Protein AF-A0A938YUX3-F1 (afdb_monomer_lite)

Secondary structure (DSSP, 8-state):
----EEEEE-TTT--EEEEEPS-TT--EEESSPPPTTSEEEEEEEEEEE---TTT--EEEEEEEEE-------

pLDDT: mean 85.31, std 13.1, range [43.12, 95.06]

Sequence (73 aa):
MTKDKVKLECPQCYWMFNAAIPNSAHPVASLSKPKENSFDGSVIEEVHDCRNPKCKETFSIYWFEPIRFLDRS

Radius of gyration: 13.79 Å; chains: 1; bounding box: 30×30×35 Å

Structure (mmCIF, N/CA/C/O backbone):
data_AF-A0A938YUX3-F1
#
_entry.id   AF-A0A938YUX3-F1
#
loop_
_atom_site.group_PDB
_atom_site.id
_atom_site.type_symbol
_atom_site.label_atom_id
_atom_site.label_alt_id
_atom_site.label_comp_id
_atom_site.label_asym_id
_atom_site.label_entity_id
_atom_site.label_seq_id
_atom_site.pdbx_PDB_ins_code
_atom_site.Cartn_x
_atom_site.Cartn_y
_atom_site.Cartn_z
_atom_site.occupancy
_atom_site.B_iso_or_equiv
_atom_site.auth_seq_id
_atom_site.auth_comp_id
_atom_site.auth_asym_id
_atom_site.auth_atom_id
_atom_site.pdbx_PDB_model_num
ATOM 1 N N . MET A 1 1 ? -11.746 8.457 -16.837 1.00 43.19 1 MET A N 1
ATOM 2 C CA . MET A 1 1 ? -10.699 7.432 -16.650 1.00 43.19 1 MET A CA 1
ATOM 3 C C . MET A 1 1 ? -10.849 6.881 -15.246 1.00 43.19 1 MET A C 1
ATOM 5 O O . MET A 1 1 ? -10.670 7.627 -14.290 1.00 43.19 1 MET A O 1
ATOM 9 N N . THR A 1 2 ? -11.303 5.641 -15.110 1.00 50.69 2 THR A N 1
ATOM 10 C CA . THR A 1 2 ? -11.474 4.994 -13.806 1.00 50.69 2 THR A CA 1
ATOM 11 C C . THR A 1 2 ? -10.084 4.596 -13.325 1.00 50.69 2 THR A C 1
ATOM 13 O O . THR A 1 2 ? -9.444 3.782 -13.976 1.00 50.69 2 THR A O 1
ATOM 16 N N . LYS A 1 3 ? -9.571 5.217 -12.256 1.00 65.25 3 LYS A N 1
ATOM 17 C CA . LYS A 1 3 ? -8.336 4.736 -11.624 1.00 65.25 3 LYS A CA 1
ATOM 18 C C . LYS A 1 3 ? -8.613 3.330 -11.100 1.00 65.25 3 LYS A C 1
ATOM 20 O O . LYS A 1 3 ? -9.569 3.168 -10.333 1.00 65.25 3 LYS A O 1
ATOM 25 N N . ASP A 1 4 ? -7.824 2.352 -11.532 1.00 82.44 4 ASP A N 1
ATOM 26 C CA . ASP A 1 4 ? -7.884 1.000 -10.988 1.00 82.44 4 ASP A CA 1
ATOM 27 C C . ASP A 1 4 ? -7.700 1.048 -9.467 1.00 82.44 4 ASP A C 1
ATOM 29 O O . ASP A 1 4 ? -6.990 1.904 -8.925 1.00 82.44 4 ASP A O 1
ATOM 33 N N . LYS A 1 5 ? -8.420 0.172 -8.765 1.00 87.69 5 LYS A N 1
ATOM 34 C CA . LYS A 1 5 ? -8.425 0.116 -7.302 1.00 87.69 5 LYS A CA 1
ATOM 35 C C . LYS A 1 5 ? -8.013 -1.264 -6.842 1.00 87.69 5 LYS A C 1
ATOM 37 O O . LYS A 1 5 ? -8.489 -2.263 -7.373 1.00 87.69 5 LYS A O 1
ATOM 42 N N . VAL A 1 6 ? -7.191 -1.296 -5.805 1.00 90.12 6 VAL A N 1
ATOM 43 C CA . VAL A 1 6 ? -6.734 -2.521 -5.157 1.00 90.12 6 VAL A CA 1
ATOM 44 C C . VAL A 1 6 ? -7.363 -2.587 -3.776 1.00 90.12 6 VAL A C 1
ATOM 46 O O . VAL A 1 6 ? -7.425 -1.588 -3.054 1.00 90.12 6 VAL A O 1
ATOM 49 N N . LYS A 1 7 ? -7.870 -3.763 -3.417 1.00 92.50 7 LYS A N 1
ATOM 50 C CA . LYS A 1 7 ? -8.440 -4.005 -2.097 1.00 92.50 7 LYS A CA 1
ATOM 51 C C . LYS A 1 7 ? -7.307 -4.367 -1.140 1.00 92.50 7 LYS A C 1
ATOM 53 O O . LYS A 1 7 ? -6.608 -5.347 -1.375 1.00 92.50 7 LYS A O 1
ATOM 58 N N . LEU A 1 8 ? -7.136 -3.574 -0.090 1.00 92.06 8 LEU A N 1
ATOM 59 C CA . LEU A 1 8 ? -6.102 -3.737 0.931 1.00 92.06 8 LEU A CA 1
ATOM 60 C C . LEU A 1 8 ? -6.735 -3.790 2.322 1.00 92.06 8 LEU A C 1
ATOM 62 O O . LEU A 1 8 ? -7.904 -3.441 2.510 1.00 92.06 8 LEU A O 1
ATOM 66 N N .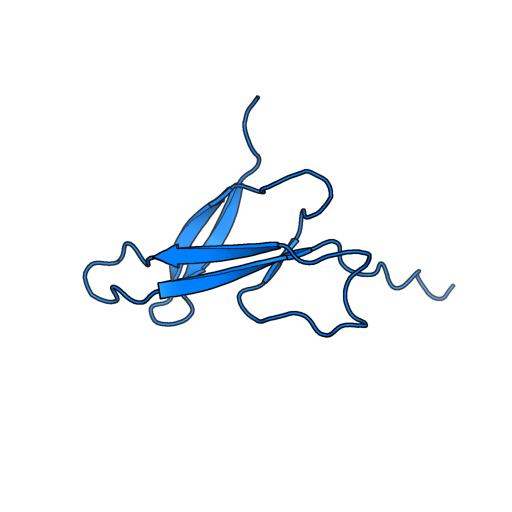 GLU A 1 9 ? -5.949 -4.215 3.303 1.00 93.88 9 GLU A N 1
ATOM 67 C CA . GLU A 1 9 ? -6.359 -4.318 4.701 1.00 93.88 9 GLU A CA 1
ATOM 68 C C . GLU A 1 9 ? -5.468 -3.441 5.573 1.00 93.88 9 GLU A C 1
ATOM 70 O O . GLU A 1 9 ? -4.262 -3.353 5.363 1.00 93.88 9 GLU A O 1
ATOM 75 N N . CYS A 1 10 ? -6.055 -2.754 6.552 1.00 91.56 10 CYS A N 1
ATOM 76 C CA . CYS A 1 10 ? -5.267 -2.016 7.531 1.00 91.56 10 CYS A CA 1
ATOM 77 C C . CYS A 1 10 ? -4.416 -3.005 8.350 1.00 91.56 10 CYS A C 1
ATOM 79 O O . CYS A 1 10 ? -4.990 -3.922 8.939 1.00 91.56 10 CYS A O 1
ATOM 81 N N . PRO A 1 11 ? -3.094 -2.804 8.482 1.00 91.75 11 PRO A N 1
ATOM 82 C CA . PRO A 1 11 ? -2.218 -3.765 9.159 1.00 91.75 11 PRO A CA 1
ATOM 83 C C . PRO A 1 11 ? -2.493 -3.894 10.667 1.00 91.75 11 PRO A C 1
ATOM 85 O O . PRO A 1 11 ? -2.083 -4.870 11.282 1.00 91.75 11 PRO A O 1
ATOM 88 N N . GLN A 1 12 ? -3.183 -2.917 11.265 1.00 91.31 12 GLN A N 1
ATOM 89 C CA . GLN A 1 12 ? -3.464 -2.881 12.704 1.00 91.31 12 GLN A CA 1
ATOM 90 C C . GLN A 1 12 ? -4.822 -3.494 13.069 1.00 91.31 12 GLN A C 1
ATOM 92 O O . GLN A 1 12 ? -4.954 -4.170 14.084 1.00 91.31 12 GLN A O 1
ATOM 97 N N . CYS A 1 13 ? -5.854 -3.254 12.254 1.00 92.50 13 CYS A N 1
ATOM 98 C CA . CYS A 1 13 ? -7.228 -3.660 12.573 1.00 92.50 13 CYS A CA 1
ATOM 99 C C . CYS A 1 13 ? -7.894 -4.539 11.510 1.00 92.50 13 CYS A C 1
ATOM 101 O O . CYS A 1 13 ? -9.079 -4.844 11.645 1.00 92.50 13 CYS A O 1
ATOM 103 N N . TYR A 1 14 ? -7.168 -4.896 10.446 1.00 92.81 14 TYR A N 1
ATOM 104 C CA . TYR A 1 14 ? -7.634 -5.716 9.320 1.00 92.81 14 TYR A CA 1
ATOM 105 C C . TYR A 1 14 ? -8.882 -5.163 8.615 1.00 92.81 14 TYR A C 1
ATOM 107 O O . TYR A 1 14 ? -9.598 -5.864 7.905 1.00 92.81 14 TYR A O 1
ATOM 115 N N . TRP A 1 15 ? -9.162 -3.869 8.799 1.00 92.88 15 TRP A N 1
ATOM 116 C CA . TRP A 1 15 ? -10.265 -3.207 8.122 1.00 92.88 15 TRP A CA 1
ATOM 117 C C . TRP A 1 15 ? -9.965 -3.097 6.629 1.00 92.88 15 TRP A C 1
ATOM 119 O O . TRP A 1 15 ? -8.946 -2.523 6.238 1.00 92.88 15 TRP A O 1
ATOM 129 N N . MET A 1 16 ? -10.874 -3.612 5.804 1.00 93.12 16 MET A N 1
ATOM 130 C CA . MET A 1 16 ? -10.744 -3.582 4.351 1.00 93.12 16 MET A CA 1
ATOM 131 C C . MET A 1 16 ? -11.018 -2.183 3.789 1.00 93.12 16 MET A C 1
ATOM 133 O O . MET A 1 16 ? -12.006 -1.531 4.135 1.00 93.12 16 MET A O 1
ATOM 137 N N . PHE A 1 17 ? -10.183 -1.742 2.856 1.00 90.50 17 PHE A N 1
ATOM 138 C CA . PHE A 1 17 ? -10.357 -0.490 2.127 1.00 90.50 17 PHE A CA 1
ATOM 139 C C . PHE A 1 17 ? -9.887 -0.634 0.673 1.00 90.50 17 PHE A C 1
ATOM 141 O O . PHE A 1 17 ? -9.214 -1.595 0.309 1.00 90.50 17 PHE A O 1
ATOM 148 N N . ASN A 1 18 ? -10.288 0.311 -0.178 1.00 92.25 18 ASN A N 1
ATOM 149 C CA . ASN A 1 18 ? -9.875 0.346 -1.580 1.00 92.25 18 ASN A CA 1
ATOM 150 C C . ASN A 1 18 ? -8.869 1.480 -1.777 1.00 92.25 18 ASN A C 1
ATOM 152 O O . ASN A 1 18 ? -9.237 2.646 -1.617 1.00 92.25 18 ASN A O 1
ATOM 156 N N . ALA A 1 19 ? -7.639 1.138 -2.148 1.00 91.44 19 ALA A N 1
ATOM 157 C CA . ALA A 1 19 ? -6.596 2.093 -2.501 1.00 91.44 19 ALA A CA 1
ATOM 158 C C . ALA A 1 19 ? -6.561 2.283 -4.023 1.00 91.44 19 ALA A C 1
ATOM 160 O O . ALA A 1 19 ? -6.739 1.321 -4.772 1.00 91.44 19 ALA A O 1
ATOM 161 N N . ALA A 1 20 ? -6.389 3.517 -4.492 1.00 92.25 20 ALA A N 1
ATOM 162 C CA . ALA A 1 20 ? -6.310 3.802 -5.922 1.00 92.25 20 ALA A CA 1
ATOM 163 C C . ALA A 1 20 ? -4.865 3.659 -6.398 1.00 92.25 20 ALA A C 1
ATOM 165 O O . ALA A 1 20 ? -3.968 4.211 -5.770 1.00 92.25 20 ALA A O 1
ATOM 166 N N . ILE A 1 21 ? -4.652 2.977 -7.523 1.00 91.44 21 ILE A N 1
ATOM 167 C CA . ILE A 1 21 ? -3.315 2.864 -8.110 1.00 91.44 21 ILE A CA 1
ATOM 168 C C . ILE A 1 21 ? -2.850 4.270 -8.536 1.00 91.44 21 ILE A C 1
ATOM 170 O O . ILE A 1 21 ? -3.593 4.962 -9.249 1.00 91.44 21 ILE A O 1
ATOM 174 N N . PRO A 1 22 ? -1.652 4.726 -8.120 1.00 90.94 22 PRO A N 1
ATOM 175 C CA . PRO A 1 22 ? -1.192 6.081 -8.409 1.00 90.94 22 PRO A CA 1
ATOM 176 C C . PRO A 1 22 ? -0.901 6.281 -9.900 1.00 90.94 22 PRO A C 1
ATOM 178 O O . PRO A 1 22 ? -1.262 7.316 -10.463 1.00 90.94 22 PRO A O 1
ATOM 181 N N . ASN A 1 23 ? -0.271 5.295 -10.547 1.00 89.12 23 ASN A N 1
ATOM 182 C CA . ASN A 1 23 ? 0.006 5.270 -11.982 1.00 89.12 23 ASN A CA 1
ATOM 18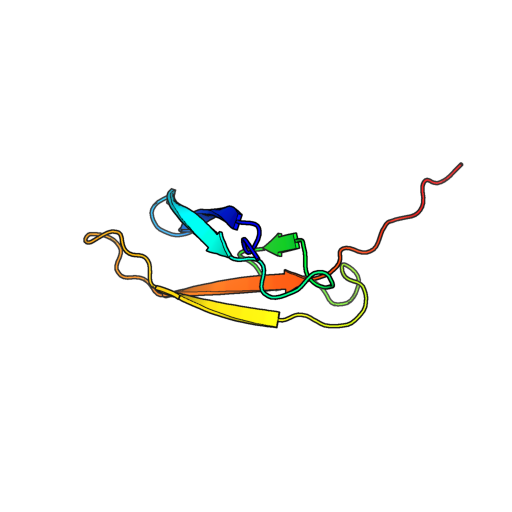3 C C . ASN A 1 23 ? 0.302 3.837 -12.466 1.00 89.12 23 ASN A C 1
ATOM 185 O O . ASN A 1 23 ? 0.571 2.942 -11.668 1.00 89.12 23 ASN A O 1
ATOM 189 N N . SER A 1 24 ? 0.299 3.636 -13.784 1.00 87.56 24 SER A N 1
ATOM 190 C CA . SER A 1 24 ? 0.485 2.320 -14.409 1.00 87.56 24 SER A CA 1
ATOM 191 C C . SER A 1 24 ? 1.866 1.690 -14.188 1.00 87.56 24 SER A C 1
ATOM 193 O O . SER A 1 24 ? 1.991 0.481 -14.337 1.00 87.56 24 SER A O 1
ATOM 195 N N . ALA A 1 25 ? 2.888 2.484 -13.847 1.00 88.25 25 ALA A N 1
ATOM 196 C CA . ALA A 1 25 ? 4.243 1.997 -13.580 1.00 88.25 25 ALA A CA 1
ATOM 197 C C . ALA A 1 25 ? 4.416 1.464 -12.146 1.00 88.25 25 ALA A C 1
ATOM 199 O O . ALA A 1 25 ? 5.422 0.842 -11.849 1.00 88.25 25 ALA A O 1
ATOM 200 N N . HIS A 1 26 ? 3.446 1.680 -11.251 1.00 91.50 26 HIS A N 1
ATOM 201 C CA . HIS A 1 26 ? 3.499 1.180 -9.873 1.00 91.50 26 HIS A CA 1
ATOM 202 C C . HIS A 1 26 ? 2.214 0.398 -9.542 1.00 91.50 26 HIS A C 1
ATOM 204 O O . HIS A 1 26 ? 1.423 0.833 -8.701 1.00 91.50 26 HIS A O 1
ATOM 210 N N . PRO A 1 27 ? 1.943 -0.726 -10.239 1.00 90.00 27 PRO A N 1
ATOM 211 C CA . PRO A 1 27 ? 0.665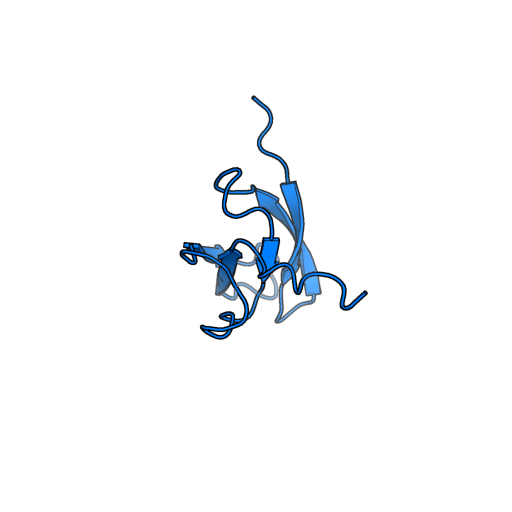 -1.430 -10.142 1.00 90.00 27 PRO A CA 1
ATOM 212 C C . PRO A 1 27 ? 0.522 -2.271 -8.867 1.00 90.00 27 PRO A C 1
ATOM 214 O O . PRO A 1 27 ? -0.592 -2.666 -8.520 1.00 90.00 27 PRO A O 1
ATOM 217 N N . VAL A 1 28 ? 1.626 -2.576 -8.180 1.00 91.19 28 VAL A N 1
ATOM 218 C CA . VAL A 1 28 ? 1.635 -3.425 -6.984 1.00 91.19 28 VAL A CA 1
ATOM 219 C C . VAL A 1 28 ? 1.741 -2.568 -5.736 1.00 91.19 28 VAL A C 1
ATOM 221 O O . VAL A 1 28 ? 2.543 -1.643 -5.692 1.00 91.19 28 VAL A O 1
ATOM 224 N N . ALA A 1 29 ? 0.950 -2.908 -4.718 1.00 92.62 29 ALA A N 1
ATOM 225 C CA . ALA A 1 29 ? 0.979 -2.286 -3.400 1.00 92.62 29 ALA A CA 1
ATOM 226 C C . ALA A 1 29 ? 1.560 -3.238 -2.345 1.00 92.62 29 ALA A C 1
ATOM 228 O O . ALA A 1 29 ? 1.286 -4.438 -2.358 1.00 92.62 29 ALA A O 1
ATOM 229 N N . SER A 1 30 ? 2.288 -2.685 -1.378 1.00 92.31 30 SER A N 1
ATOM 230 C CA . SER A 1 30 ? 2.730 -3.361 -0.155 1.00 92.31 30 SER A CA 1
ATOM 231 C C . SER A 1 30 ? 2.532 -2.450 1.052 1.00 92.31 30 SER A C 1
ATOM 233 O O . SER A 1 30 ? 2.723 -1.243 0.964 1.00 92.31 30 SER A O 1
ATOM 235 N N . LEU A 1 31 ? 2.195 -3.026 2.206 1.00 91.94 31 LEU A N 1
ATOM 236 C CA . LEU A 1 31 ? 2.112 -2.309 3.490 1.00 91.94 31 LEU A CA 1
ATOM 237 C C . LEU A 1 31 ? 3.462 -2.271 4.225 1.00 91.94 31 LEU A C 1
ATOM 239 O O . LEU A 1 31 ? 3.572 -1.771 5.339 1.00 91.94 31 LEU A O 1
ATOM 243 N N . SER A 1 32 ? 4.495 -2.858 3.624 1.00 90.31 32 SER A N 1
ATOM 244 C CA . SER A 1 32 ? 5.869 -2.852 4.117 1.00 90.31 32 SER A CA 1
ATOM 245 C C . SER A 1 32 ? 6.792 -2.348 3.024 1.00 90.31 32 SER A C 1
ATOM 247 O O . SER A 1 32 ? 6.633 -2.726 1.859 1.00 90.31 32 SER A O 1
ATOM 249 N N . LYS A 1 33 ? 7.769 -1.520 3.405 1.00 88.69 33 LYS A N 1
ATOM 250 C CA . LYS A 1 33 ? 8.738 -0.965 2.463 1.00 88.69 33 LYS A CA 1
ATOM 251 C C . LYS A 1 33 ? 9.456 -2.112 1.738 1.00 88.69 33 LYS A C 1
ATOM 253 O O . LYS A 1 33 ? 10.053 -2.959 2.412 1.00 88.69 33 LYS A O 1
ATOM 258 N N . PRO A 1 34 ? 9.378 -2.187 0.399 1.00 87.06 34 PRO A N 1
ATOM 259 C CA . PRO A 1 34 ? 10.000 -3.275 -0.337 1.00 87.06 34 PRO A CA 1
ATOM 260 C C . PRO A 1 34 ? 11.529 -3.154 -0.257 1.00 87.06 34 PRO A C 1
ATOM 262 O O . PRO A 1 34 ? 12.081 -2.065 -0.085 1.00 87.06 34 PRO A O 1
ATOM 265 N N . LYS A 1 35 ? 12.231 -4.288 -0.349 1.00 86.44 35 LYS A N 1
ATOM 266 C CA . LYS A 1 35 ? 13.703 -4.313 -0.352 1.00 86.44 35 LYS A CA 1
ATOM 267 C C . LYS A 1 35 ? 14.213 -3.804 -1.701 1.00 86.44 35 LYS A C 1
ATOM 269 O O . LYS A 1 35 ? 13.598 -4.120 -2.714 1.00 86.44 35 LYS A O 1
ATOM 274 N N . GLU A 1 36 ? 15.348 -3.109 -1.734 1.00 78.19 36 GLU A N 1
ATOM 275 C CA . GLU A 1 36 ? 15.900 -2.496 -2.964 1.00 78.19 36 GLU A CA 1
ATOM 276 C C . GLU A 1 36 ? 16.055 -3.479 -4.141 1.00 78.19 36 GLU A C 1
ATOM 278 O O . GLU A 1 36 ? 15.898 -3.090 -5.286 1.00 78.19 36 GLU A O 1
ATOM 283 N N . ASN A 1 37 ? 16.246 -4.774 -3.869 1.00 80.62 37 ASN A N 1
ATOM 284 C CA . ASN A 1 37 ? 16.372 -5.820 -4.894 1.00 80.62 37 ASN A CA 1
ATOM 285 C C . ASN A 1 37 ? 15.058 -6.575 -5.189 1.00 80.62 37 ASN A C 1
ATOM 287 O O . ASN A 1 37 ? 15.100 -7.719 -5.637 1.00 80.62 37 ASN A O 1
ATOM 291 N N . SER A 1 38 ? 13.897 -6.013 -4.842 1.00 80.38 38 SER A N 1
ATOM 292 C CA . SER A 1 38 ? 12.583 -6.662 -5.033 1.00 80.38 38 SER A CA 1
ATOM 293 C C . SER A 1 38 ? 11.636 -5.906 -5.965 1.00 80.38 38 SER A C 1
ATOM 295 O O . SER A 1 38 ? 10.563 -6.417 -6.287 1.00 80.38 38 SER A O 1
ATOM 297 N N . PHE A 1 39 ? 12.038 -4.726 -6.432 1.00 83.12 39 PHE A N 1
ATOM 298 C CA . PHE A 1 39 ? 11.275 -3.898 -7.359 1.00 8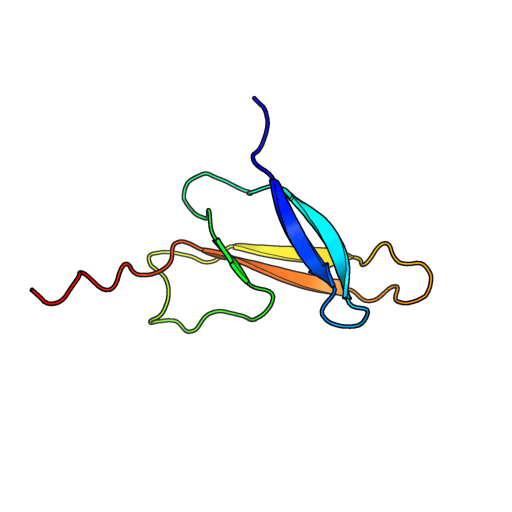3.12 39 PHE A CA 1
ATOM 299 C C . PHE A 1 39 ? 12.176 -3.320 -8.451 1.00 83.12 39 PHE A C 1
ATOM 301 O O . PHE A 1 39 ? 13.380 -3.181 -8.249 1.00 83.12 39 PHE A O 1
ATOM 308 N N . ASP A 1 40 ? 11.589 -3.028 -9.605 1.00 81.31 40 ASP A N 1
ATOM 309 C CA . ASP A 1 40 ? 12.240 -2.293 -10.682 1.00 81.31 40 ASP A CA 1
ATOM 310 C C . ASP A 1 40 ? 11.923 -0.796 -10.546 1.00 81.31 40 ASP A C 1
ATOM 312 O O . ASP A 1 40 ? 10.824 -0.403 -10.144 1.00 81.31 40 ASP A O 1
ATOM 316 N N . GLY A 1 41 ? 12.905 0.052 -10.841 1.00 82.81 41 GLY A N 1
ATOM 317 C CA . GLY A 1 41 ? 12.753 1.504 -10.783 1.00 82.81 41 GLY A CA 1
ATOM 318 C C . GLY A 1 41 ? 12.577 2.081 -9.372 1.00 82.81 41 GLY A C 1
ATOM 319 O O . GLY A 1 41 ? 13.456 1.977 -8.517 1.00 82.81 41 GLY A O 1
ATOM 320 N N . SER A 1 42 ? 11.472 2.801 -9.162 1.00 88.06 42 SER A N 1
ATOM 321 C CA . SER A 1 42 ? 11.207 3.606 -7.962 1.00 88.06 42 SER A CA 1
ATOM 322 C C . SER A 1 42 ? 10.025 3.088 -7.141 1.00 88.06 42 SER A C 1
ATOM 324 O O . SER A 1 42 ? 9.185 2.337 -7.626 1.00 88.06 42 SER A O 1
ATOM 326 N N . VAL A 1 43 ? 9.932 3.547 -5.891 1.00 91.94 43 VAL A N 1
ATOM 327 C CA . VAL A 1 43 ? 8.802 3.270 -4.995 1.00 91.94 43 VAL A CA 1
ATOM 328 C C . VAL A 1 43 ? 8.074 4.571 -4.691 1.00 91.94 43 VAL A C 1
ATOM 330 O O . VAL A 1 43 ? 8.708 5.567 -4.341 1.00 91.94 43 VAL A O 1
ATOM 333 N N . ILE A 1 44 ? 6.745 4.553 -4.771 1.00 94.12 44 ILE A N 1
ATOM 334 C CA . ILE A 1 44 ? 5.895 5.649 -4.298 1.00 94.12 44 ILE A CA 1
ATOM 335 C C . ILE A 1 44 ? 5.372 5.280 -2.916 1.00 94.12 44 ILE A C 1
ATOM 337 O O . ILE A 1 44 ? 4.687 4.273 -2.757 1.00 94.12 44 ILE A O 1
ATOM 341 N N . GLU A 1 45 ? 5.681 6.103 -1.921 1.00 95.06 45 GLU A N 1
ATOM 342 C CA . GLU A 1 45 ? 5.107 5.995 -0.583 1.00 95.06 45 GLU A CA 1
ATOM 343 C C . GLU A 1 45 ? 3.865 6.888 -0.476 1.00 95.06 45 GLU A C 1
ATOM 345 O O . GLU A 1 45 ? 3.935 8.099 -0.681 1.00 95.06 45 GLU A O 1
ATOM 350 N N . GLU A 1 46 ? 2.724 6.283 -0.161 1.00 93.94 46 GLU A N 1
ATOM 351 C CA . GLU A 1 46 ? 1.459 6.965 0.095 1.00 93.94 46 GLU A CA 1
ATOM 352 C C . GLU A 1 46 ? 1.048 6.745 1.550 1.00 93.94 46 GLU A C 1
ATOM 354 O O . GLU A 1 46 ? 0.880 5.611 1.995 1.00 93.94 46 GLU A O 1
ATOM 359 N N . VAL A 1 47 ? 0.859 7.831 2.296 1.00 93.56 47 VAL A N 1
ATOM 360 C CA . VAL A 1 47 ? 0.378 7.769 3.679 1.00 93.56 47 VAL A CA 1
ATOM 361 C C . VAL A 1 47 ? -1.145 7.643 3.680 1.00 93.56 47 VAL A C 1
ATOM 363 O O . VAL A 1 47 ? -1.841 8.448 3.061 1.00 93.56 47 VAL A O 1
ATOM 366 N N . HIS A 1 48 ? -1.663 6.636 4.381 1.00 91.56 48 HIS A N 1
ATOM 367 C CA . HIS A 1 48 ? -3.084 6.333 4.459 1.00 91.56 48 HIS A CA 1
ATOM 368 C C . HIS A 1 48 ? -3.582 6.303 5.904 1.00 91.56 48 HIS A C 1
ATOM 370 O O . HIS A 1 48 ? -3.037 5.601 6.757 1.00 91.56 48 HIS A O 1
ATOM 376 N N . ASP A 1 49 ? -4.683 7.006 6.156 1.00 92.44 49 ASP A N 1
ATOM 377 C CA . ASP A 1 49 ? -5.349 7.010 7.455 1.00 92.44 49 ASP A CA 1
ATOM 378 C C . ASP A 1 49 ? -6.441 5.941 7.510 1.00 92.44 49 ASP A C 1
ATOM 380 O O . ASP A 1 49 ? -7.372 5.914 6.693 1.00 92.44 49 ASP A O 1
ATOM 384 N N . CYS A 1 50 ? -6.372 5.060 8.508 1.00 90.69 50 CYS A N 1
ATOM 385 C CA . CYS A 1 50 ? -7.397 4.049 8.701 1.00 90.69 50 CYS A CA 1
ATOM 386 C C . CYS A 1 50 ? -8.740 4.696 9.069 1.00 90.69 50 CYS A C 1
ATOM 388 O O . CYS A 1 50 ? -8.917 5.251 10.153 1.00 90.69 50 CYS A O 1
ATOM 390 N N . ARG A 1 51 ? -9.745 4.532 8.200 1.00 89.38 51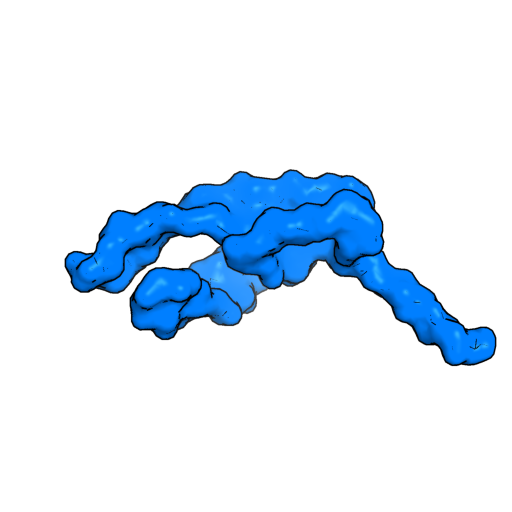 ARG A N 1
ATOM 391 C CA . ARG A 1 51 ? -11.113 5.035 8.430 1.00 89.38 51 ARG A CA 1
ATOM 392 C C . ARG A 1 51 ? -11.920 4.239 9.460 1.00 89.38 51 ARG A C 1
ATOM 394 O O . ARG A 1 51 ? -13.070 4.584 9.722 1.00 89.38 51 ARG A O 1
ATOM 401 N N . ASN A 1 52 ? -11.356 3.176 10.036 1.00 90.38 52 ASN A N 1
ATOM 402 C CA . ASN A 1 52 ? -12.006 2.459 11.126 1.00 90.38 52 ASN A CA 1
ATOM 403 C C . ASN A 1 52 ? -11.984 3.343 12.391 1.00 90.38 52 ASN A C 1
ATOM 405 O O . ASN A 1 52 ? -10.895 3.626 12.899 1.00 90.38 52 ASN A O 1
ATOM 409 N N . PRO A 1 53 ? -13.147 3.740 12.947 1.00 86.56 53 PRO A N 1
ATOM 410 C CA . PRO A 1 53 ? -13.220 4.645 14.096 1.00 86.56 53 PRO A CA 1
ATOM 411 C C . PRO A 1 53 ? -12.547 4.101 15.363 1.00 86.56 53 PRO A C 1
ATOM 413 O O . PRO A 1 53 ? -12.251 4.886 16.262 1.00 86.56 53 PRO A O 1
ATOM 416 N N . LYS A 1 54 ? -12.304 2.784 15.437 1.00 89.56 54 LYS A N 1
ATOM 417 C CA . LYS A 1 54 ? -11.584 2.136 16.543 1.00 89.56 54 LYS A CA 1
ATOM 418 C C . LYS A 1 54 ? -10.065 2.110 16.369 1.00 89.56 54 LYS A C 1
ATOM 420 O O . LYS A 1 54 ? -9.369 1.969 17.361 1.00 89.56 54 LYS A O 1
ATOM 425 N N . CYS A 1 55 ? -9.576 2.189 15.133 1.00 89.38 55 CYS A N 1
ATOM 426 C CA . CYS A 1 55 ? -8.153 2.097 14.824 1.00 89.38 55 CYS A CA 1
ATOM 427 C C . CYS A 1 55 ? -7.534 3.494 14.799 1.00 89.38 55 CYS A C 1
ATOM 429 O O . CYS A 1 55 ? -6.671 3.786 15.609 1.00 89.38 55 CYS A O 1
ATOM 431 N N . LYS A 1 56 ? -8.015 4.368 13.899 1.00 83.19 56 LYS A N 1
ATOM 432 C CA . LYS A 1 56 ? -7.476 5.723 13.657 1.00 83.19 56 LYS A CA 1
ATOM 433 C C . LYS A 1 56 ? -5.955 5.800 13.427 1.00 83.19 56 LYS A C 1
ATOM 435 O O . LYS A 1 56 ? -5.408 6.895 13.427 1.00 83.19 56 LYS A O 1
ATOM 440 N N . GLU A 1 57 ? -5.298 4.667 13.199 1.00 90.62 57 GLU A N 1
ATOM 441 C CA . GLU A 1 57 ? -3.872 4.597 12.899 1.00 90.62 57 GLU A CA 1
ATOM 442 C C . GLU A 1 57 ? -3.586 5.012 11.456 1.00 90.62 57 GLU A C 1
ATOM 444 O O . GLU A 1 57 ? -4.367 4.730 10.537 1.00 90.62 57 GLU A O 1
ATOM 449 N N . THR A 1 58 ? -2.423 5.621 11.268 1.00 92.50 58 THR A N 1
ATOM 450 C CA . THR A 1 58 ? -1.879 6.005 9.967 1.00 92.50 58 THR A CA 1
ATOM 451 C C . THR A 1 58 ? -0.810 4.993 9.557 1.00 92.50 58 THR A C 1
ATOM 453 O O . THR A 1 58 ? 0.022 4.591 10.368 1.00 92.50 58 THR A O 1
ATOM 456 N N . PHE A 1 59 ? -0.821 4.555 8.301 1.00 92.50 59 PHE A N 1
ATOM 457 C CA . PHE A 1 59 ? 0.153 3.599 7.771 1.00 92.50 59 PHE A CA 1
ATOM 458 C C . PHE A 1 59 ? 0.538 3.940 6.331 1.00 92.50 59 PHE A C 1
ATOM 460 O O . PHE A 1 59 ? -0.222 4.583 5.612 1.00 92.50 59 PHE A O 1
ATOM 467 N N . SER A 1 60 ? 1.716 3.491 5.901 1.00 94.69 60 SER A N 1
ATOM 468 C CA . SER A 1 60 ? 2.208 3.721 4.541 1.00 94.69 60 SER A CA 1
ATOM 469 C C . SER A 1 60 ? 1.835 2.574 3.602 1.00 94.69 60 SER A C 1
ATOM 471 O O . SER A 1 60 ? 1.926 1.396 3.955 1.00 94.69 60 SER A O 1
ATOM 473 N N . ILE A 1 61 ? 1.450 2.928 2.381 1.00 94.88 61 ILE A N 1
ATOM 474 C CA . ILE A 1 61 ? 1.281 2.031 1.242 1.00 94.88 61 ILE A CA 1
ATOM 475 C C . ILE A 1 61 ? 2.422 2.325 0.272 1.00 94.88 61 ILE A C 1
ATOM 477 O O . ILE A 1 61 ? 2.598 3.454 -0.179 1.00 94.88 61 ILE A O 1
ATOM 481 N N . TYR A 1 62 ? 3.200 1.302 -0.049 1.00 94.56 62 TYR A N 1
ATOM 482 C CA . TYR A 1 62 ? 4.314 1.374 -0.980 1.00 94.56 62 TYR A CA 1
ATOM 483 C C . TYR A 1 62 ? 3.882 0.803 -2.322 1.00 94.56 62 TYR A C 1
ATOM 485 O O . TYR A 1 62 ? 3.570 -0.385 -2.413 1.00 94.56 62 TYR A O 1
ATOM 493 N N . TRP A 1 63 ? 3.883 1.639 -3.353 1.00 94.19 63 TRP A N 1
ATOM 494 C CA . TRP A 1 63 ? 3.563 1.251 -4.720 1.00 94.19 63 TRP A CA 1
ATOM 495 C C . TRP A 1 63 ? 4.837 1.066 -5.536 1.00 94.19 63 TRP A C 1
ATOM 497 O O . TRP A 1 63 ? 5.709 1.935 -5.500 1.00 94.19 63 TRP A O 1
ATOM 507 N N . PHE A 1 64 ? 4.948 -0.037 -6.273 1.00 92.25 64 PHE A N 1
ATOM 508 C CA . PHE A 1 64 ? 6.138 -0.367 -7.066 1.00 92.25 64 PHE A CA 1
ATOM 509 C C . PHE A 1 64 ? 5.831 -1.332 -8.219 1.00 92.25 64 PHE A C 1
ATOM 511 O O . PHE A 1 64 ? 4.753 -1.931 -8.285 1.00 92.25 64 PHE A O 1
ATOM 518 N N . GLU A 1 65 ? 6.791 -1.485 -9.129 1.00 90.56 65 GLU A N 1
ATOM 519 C CA . GLU A 1 65 ? 6.824 -2.566 -10.115 1.00 90.56 65 GLU A CA 1
ATOM 520 C C . GLU A 1 65 ? 7.668 -3.719 -9.553 1.00 90.56 65 GLU A C 1
ATOM 522 O O . GLU A 1 65 ? 8.846 -3.519 -9.270 1.00 90.56 65 GLU A O 1
ATOM 527 N N . PRO A 1 66 ? 7.117 -4.921 -9.314 1.00 84.38 66 PRO A N 1
ATOM 528 C CA . PRO A 1 66 ? 7.918 -6.032 -8.813 1.00 84.38 66 PRO A CA 1
ATOM 529 C C . PRO A 1 66 ? 8.919 -6.474 -9.882 1.00 84.38 66 PRO A C 1
ATOM 531 O O . PRO A 1 66 ? 8.557 -6.582 -11.057 1.00 84.38 66 PRO A O 1
ATOM 534 N N . ILE A 1 67 ? 10.149 -6.819 -9.479 1.00 82.44 67 ILE A N 1
ATOM 535 C CA . ILE A 1 67 ? 11.081 -7.475 -10.404 1.00 82.44 67 ILE A CA 1
ATOM 536 C C . ILE A 1 67 ? 10.420 -8.775 -10.845 1.00 82.44 67 ILE A C 1
ATOM 538 O O . ILE A 1 67 ? 10.188 -9.681 -10.038 1.00 82.44 67 ILE A O 1
ATOM 542 N N . ARG A 1 68 ? 10.115 -8.877 -12.140 1.00 71.19 68 ARG A N 1
ATOM 543 C CA . ARG A 1 68 ? 9.777 -10.160 -12.741 1.00 71.19 68 ARG A CA 1
ATOM 544 C C . ARG A 1 68 ? 11.052 -10.982 -12.679 1.00 71.19 68 ARG A C 1
ATOM 546 O O . ARG A 1 68 ? 11.946 -10.793 -13.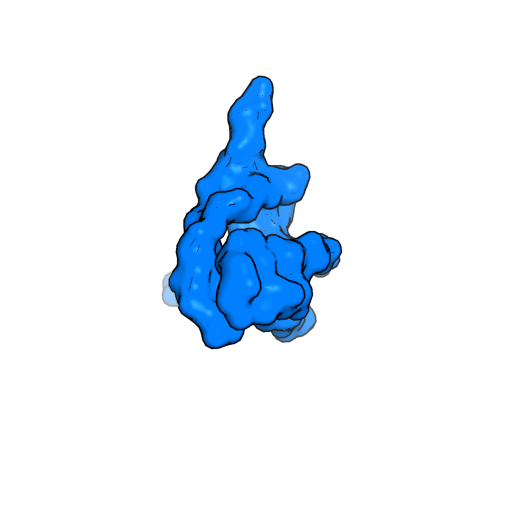499 1.00 71.19 68 ARG A O 1
ATOM 553 N N . PHE A 1 69 ? 11.165 -11.856 -11.680 1.00 57.94 69 PHE A N 1
ATOM 554 C CA . PHE A 1 69 ? 12.132 -12.942 -11.737 1.00 57.94 69 PHE A CA 1
ATOM 555 C C . PHE A 1 69 ? 11.749 -13.746 -12.972 1.00 57.94 69 PHE A C 1
ATOM 557 O O . PHE A 1 69 ? 10.789 -14.511 -12.940 1.00 57.94 69 PHE A O 1
ATOM 564 N N . LEU A 1 70 ? 12.418 -13.448 -14.087 1.00 54.03 70 LEU A N 1
ATOM 565 C CA . LEU A 1 70 ? 12.277 -14.178 -15.330 1.00 54.03 70 LEU A CA 1
ATOM 566 C C . LEU A 1 70 ? 12.378 -15.657 -14.985 1.00 54.03 70 LEU A C 1
ATOM 568 O O . LEU A 1 70 ? 13.355 -16.097 -14.373 1.00 54.03 70 LEU A O 1
ATOM 572 N N . ASP A 1 71 ? 11.299 -16.353 -15.324 1.00 46.66 71 ASP A N 1
ATOM 573 C CA . ASP A 1 71 ? 11.171 -17.795 -15.349 1.00 46.66 71 ASP A CA 1
ATOM 574 C C . ASP A 1 71 ? 12.520 -18.400 -15.763 1.00 46.66 71 ASP A C 1
ATOM 576 O O . ASP A 1 71 ? 13.003 -18.178 -16.876 1.00 46.66 71 ASP A O 1
ATOM 580 N N . ARG A 1 72 ? 13.178 -19.094 -14.827 1.00 43.12 72 ARG A N 1
ATOM 581 C CA . ARG A 1 72 ? 14.307 -19.968 -15.145 1.00 43.12 72 ARG A CA 1
ATOM 582 C C . ARG A 1 72 ? 13.738 -21.108 -15.987 1.00 43.12 72 ARG A C 1
ATOM 584 O O . ARG A 1 72 ? 13.245 -22.081 -15.423 1.00 43.12 72 ARG A O 1
ATOM 591 N N . SER A 1 73 ? 13.801 -20.970 -17.304 1.00 45.28 73 SER A N 1
ATOM 592 C CA . SER A 1 73 ? 13.696 -22.075 -18.260 1.00 45.28 73 SER A CA 1
ATOM 593 C C . SER A 1 73 ? 14.981 -22.149 -19.068 1.00 45.28 73 SER A C 1
ATOM 595 O O . SER A 1 73 ? 15.388 -21.094 -19.603 1.00 45.28 73 SER A O 1
#

Foldseek 3Di:
DDFDWDWDADPPPRDIDIDGQPDPQFRDKDQDDDDPQFFPDDKDWDWDADPPPVPRDITIIITGHTPPPPPPD